Protein AF-A0A1R1BJF4-F1 (afdb_monomer_lite)

Secondary structure (DSSP, 8-state):
------HHHHHHHHTT-S---HHHHHHHHHHHTS-HHHHH--TTTTT-HHHHHHHHHHHHHHHHS---STTTTT--

pLDDT: mean 78.32, std 15.4, range [43.84, 96.19]

Foldseek 3Di:
DDLPADPVRVVCVVVVVDDDDPVSLCSVCVNVVHDSVVVVCPPVVVVCVVVVVVVVVVVVCVVPPPPPPPVVVPPD

Radius of gyration: 21.23 Å; chains: 1; bounding box: 56×34×40 Å

Sequence (76 aa):
MSCLIDRSYLGKIERGEVNVSLDTIERIAVSLKVDAFELFAGHNYLLDEDKRDILEKINLLLTLQDNEELITDLRY

Organism: Paenibacillus amylolyticus (NCBI:txid1451)

InterPro domains:
  IPR001387 Cro/C1-type, helix-turn-helix domain [PF01381] (5-39)
  IPR001387 Cro/C1-type, helix-turn-helix domain [PS50943] (5-39)
  IPR001387 Cro/C1-type, helix-turn-helix domain [cd00093] (5-39)
  IPR010982 Lambda repressor-like, DNA-binding domain superfamily [G3DSA:1.10.260.40] (2-45)
  IPR010982 Lambda repressor-like, DNA-binding domain superfamily [SSF47413] (5-43)

St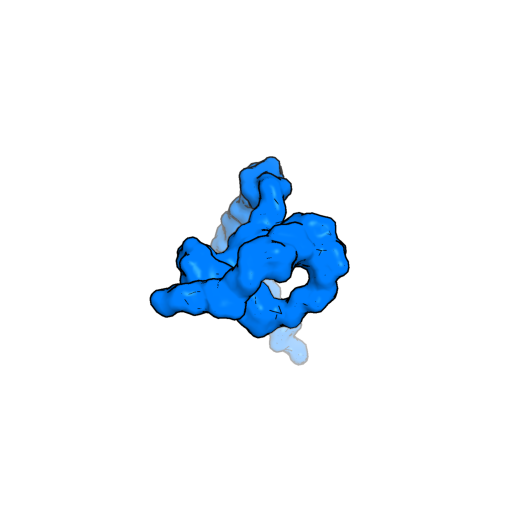ructure (mmCIF, N/CA/C/O backbone):
data_AF-A0A1R1BJF4-F1
#
_entry.id   AF-A0A1R1BJF4-F1
#
loop_
_atom_site.group_PDB
_atom_site.id
_atom_site.type_symbol
_atom_site.label_atom_id
_atom_site.label_alt_id
_atom_site.label_comp_id
_atom_site.label_asym_id
_atom_site.label_entity_id
_atom_site.label_seq_id
_atom_site.pdbx_PDB_ins_code
_atom_site.Cartn_x
_atom_site.Cartn_y
_atom_site.Cartn_z
_atom_site.occupancy
_atom_site.B_iso_or_equiv
_atom_site.auth_seq_id
_atom_site.auth_comp_id
_atom_si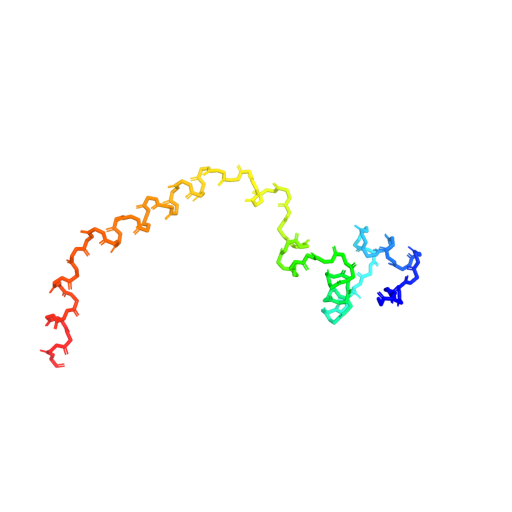te.auth_asym_id
_atom_site.auth_atom_id
_atom_site.pdbx_PDB_model_num
ATOM 1 N N . MET A 1 1 ? 3.722 -15.438 -12.058 1.00 43.84 1 MET A N 1
ATOM 2 C CA . MET A 1 1 ? 3.789 -14.403 -13.108 1.00 43.84 1 MET A CA 1
ATOM 3 C C . MET A 1 1 ? 4.992 -13.535 -12.782 1.00 43.84 1 MET A C 1
ATOM 5 O O . MET A 1 1 ? 5.080 -13.071 -11.656 1.00 43.84 1 MET A O 1
ATOM 9 N N . SER A 1 2 ? 5.985 -13.461 -13.667 1.00 49.66 2 SER A N 1
ATOM 10 C CA . SER A 1 2 ? 7.237 -12.739 -13.417 1.00 49.66 2 SER A CA 1
ATOM 11 C C . SER A 1 2 ? 7.005 -11.234 -13.506 1.00 49.66 2 SER A C 1
ATOM 13 O O . SER A 1 2 ? 6.486 -10.755 -14.514 1.00 49.66 2 SER A O 1
ATOM 15 N N . CYS A 1 3 ? 7.420 -10.493 -12.483 1.00 59.50 3 CYS A N 1
ATOM 16 C CA . CYS A 1 3 ? 7.505 -9.041 -12.544 1.00 59.50 3 CYS A CA 1
ATOM 17 C C . CYS A 1 3 ? 8.453 -8.644 -13.689 1.00 59.50 3 CYS A C 1
ATOM 19 O O . CYS A 1 3 ? 9.667 -8.792 -13.576 1.00 59.50 3 CYS A O 1
ATOM 21 N N . LEU A 1 4 ? 7.903 -8.208 -14.827 1.00 70.12 4 LEU A N 1
ATOM 22 C CA . LEU A 1 4 ? 8.645 -7.656 -15.969 1.00 70.12 4 LEU A CA 1
ATOM 23 C C . LEU A 1 4 ? 9.149 -6.242 -15.635 1.00 70.12 4 LEU A C 1
ATOM 25 O O . LEU A 1 4 ? 8.697 -5.259 -16.220 1.00 70.12 4 LEU A O 1
ATOM 29 N N . ILE A 1 5 ? 10.011 -6.129 -14.629 1.00 83.56 5 ILE A N 1
ATOM 30 C CA . ILE A 1 5 ? 10.685 -4.890 -14.239 1.00 83.56 5 ILE A CA 1
ATOM 31 C C . ILE A 1 5 ? 12.177 -5.201 -14.210 1.00 83.56 5 ILE A C 1
ATOM 33 O O . ILE A 1 5 ? 12.613 -6.141 -13.545 1.00 83.56 5 ILE A O 1
ATOM 37 N N . ASP A 1 6 ? 12.958 -4.436 -14.972 1.00 89.19 6 ASP A N 1
ATOM 38 C CA . ASP A 1 6 ? 14.411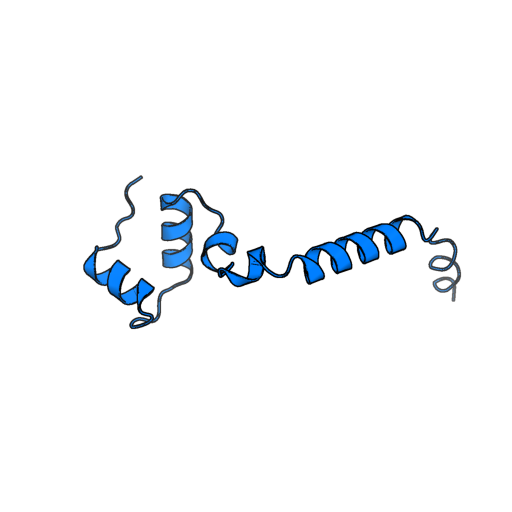 -4.580 -14.984 1.00 89.19 6 ASP A CA 1
ATOM 39 C C . ASP A 1 6 ? 14.995 -4.262 -13.601 1.00 89.19 6 ASP A C 1
ATOM 41 O O . ASP A 1 6 ? 14.575 -3.304 -12.950 1.00 89.19 6 ASP A O 1
ATOM 45 N N . ARG A 1 7 ? 15.998 -5.030 -13.160 1.00 88.06 7 ARG A N 1
ATOM 46 C CA . ARG A 1 7 ? 16.617 -4.846 -11.835 1.00 88.06 7 ARG A CA 1
ATOM 47 C C . ARG A 1 7 ? 17.202 -3.447 -11.647 1.00 88.06 7 ARG A C 1
ATOM 49 O O . ARG A 1 7 ? 17.119 -2.892 -10.555 1.00 88.06 7 ARG A O 1
ATOM 56 N N . SER A 1 8 ? 17.765 -2.861 -12.700 1.00 91.56 8 SER A N 1
ATOM 57 C CA . SER A 1 8 ? 18.324 -1.507 -12.658 1.00 91.56 8 SER A CA 1
ATOM 58 C C . SER A 1 8 ? 17.221 -0.464 -12.517 1.00 91.56 8 SER A C 1
ATOM 60 O O . SER A 1 8 ? 17.404 0.530 -11.819 1.00 91.56 8 SER A O 1
ATOM 62 N N . TYR A 1 9 ? 16.074 -0.684 -13.168 1.00 92.62 9 TYR A N 1
ATOM 63 C CA . TYR A 1 9 ? 14.909 0.189 -13.043 1.00 92.62 9 TYR A CA 1
ATOM 64 C C . TYR A 1 9 ? 14.277 0.076 -11.651 1.00 92.62 9 TYR A C 1
ATOM 66 O O . TYR A 1 9 ? 14.019 1.103 -11.031 1.00 92.62 9 TYR A O 1
ATOM 74 N N . LEU A 1 10 ? 14.144 -1.141 -11.112 1.00 91.06 10 LEU A N 1
ATOM 75 C CA . LEU A 1 10 ? 13.682 -1.362 -9.740 1.00 91.06 10 LEU A CA 1
ATOM 76 C C . LEU A 1 10 ? 14.582 -0.655 -8.718 1.00 91.06 10 LEU A C 1
ATOM 78 O O . LEU A 1 10 ? 14.084 0.091 -7.884 1.00 91.06 10 LEU A O 1
ATOM 82 N N . GLY A 1 11 ? 15.907 -0.781 -8.844 1.00 92.50 11 GLY A N 1
ATOM 83 C CA . GLY A 1 11 ? 16.832 -0.091 -7.941 1.00 92.50 11 GLY A CA 1
ATOM 84 C C . GLY A 1 11 ? 16.737 1.439 -8.019 1.00 92.50 11 GLY A C 1
ATOM 85 O O . GLY A 1 11 ? 16.947 2.120 -7.019 1.00 92.50 11 GLY A O 1
ATOM 86 N N . LYS A 1 12 ? 16.407 2.007 -9.187 1.00 95.00 12 LYS A N 1
ATOM 87 C CA . LYS A 1 12 ? 16.131 3.450 -9.316 1.00 95.00 12 LYS A CA 1
ATOM 88 C C . LYS A 1 12 ? 14.837 3.852 -8.604 1.00 95.00 12 LYS A C 1
ATOM 90 O O . LYS A 1 12 ? 14.795 4.931 -8.019 1.00 95.00 12 LYS A O 1
ATOM 95 N N . ILE A 1 13 ? 13.806 3.001 -8.648 1.00 92.75 13 ILE A N 1
ATOM 96 C CA . ILE A 1 13 ? 12.539 3.216 -7.928 1.00 92.75 13 ILE A CA 1
ATOM 97 C C . ILE A 1 13 ? 12.799 3.243 -6.418 1.00 92.75 13 ILE A C 1
ATOM 99 O O . ILE A 1 13 ? 12.401 4.195 -5.757 1.00 92.75 13 ILE A O 1
ATOM 103 N N . GLU A 1 14 ? 13.530 2.259 -5.886 1.00 89.31 14 GLU A N 1
ATOM 104 C CA . GLU A 1 14 ? 13.839 2.158 -4.448 1.00 89.31 14 GLU A CA 1
ATOM 105 C C . GLU A 1 14 ? 14.601 3.379 -3.906 1.00 89.31 14 GLU A C 1
ATOM 107 O O . GLU A 1 14 ? 14.400 3.778 -2.762 1.00 89.31 14 GLU A O 1
ATOM 112 N N . ARG A 1 15 ? 15.454 4.004 -4.730 1.00 92.88 15 ARG A N 1
ATOM 113 C CA . ARG A 1 15 ? 16.196 5.226 -4.370 1.00 92.88 15 ARG A CA 1
ATOM 114 C C . ARG A 1 15 ? 15.426 6.527 -4.624 1.00 92.88 15 ARG A C 1
ATOM 116 O O . ARG A 1 15 ? 15.953 7.597 -4.333 1.00 92.88 15 ARG A O 1
ATOM 123 N N . GLY A 1 16 ? 14.216 6.461 -5.183 1.00 90.88 16 GLY A N 1
ATOM 124 C CA . GLY A 1 16 ? 13.427 7.646 -5.537 1.00 90.88 16 GLY A CA 1
ATOM 125 C C . GLY A 1 16 ? 14.008 8.460 -6.701 1.00 90.88 16 GLY A C 1
ATOM 126 O O . GLY A 1 16 ? 13.732 9.648 -6.825 1.00 90.88 16 GLY A O 1
ATOM 127 N N . GLU A 1 17 ? 14.820 7.841 -7.562 1.00 96.19 17 GLU A N 1
ATOM 128 C CA . GLU A 1 17 ? 15.495 8.508 -8.689 1.00 96.19 17 GLU A CA 1
ATOM 129 C C . GLU A 1 17 ? 14.604 8.640 -9.933 1.00 96.19 17 GLU A C 1
ATOM 131 O O . GLU A 1 17 ? 14.959 9.328 -10.891 1.00 96.19 17 GLU A O 1
ATOM 136 N N . VAL A 1 18 ? 13.463 7.948 -9.956 1.00 94.56 18 VAL A N 1
ATOM 137 C CA . VAL A 1 18 ? 12.515 7.945 -11.075 1.00 94.56 18 VAL A CA 1
ATOM 138 C C . VAL A 1 18 ? 11.095 8.155 -10.575 1.00 94.56 18 VAL A C 1
ATOM 140 O O . VAL A 1 18 ? 10.698 7.615 -9.545 1.00 94.56 18 VAL A O 1
ATOM 143 N N . ASN A 1 19 ? 10.307 8.898 -11.351 1.00 93.19 19 ASN A N 1
ATOM 144 C CA . ASN A 1 19 ? 8.869 8.969 -11.143 1.00 93.19 19 ASN A CA 1
ATOM 145 C C . ASN A 1 19 ? 8.216 7.723 -11.755 1.00 93.19 19 ASN A C 1
ATOM 147 O O . ASN A 1 19 ? 8.315 7.496 -12.964 1.00 93.19 19 ASN A O 1
ATOM 151 N N . VAL A 1 20 ? 7.593 6.900 -10.920 1.00 92.56 20 VAL A N 1
ATOM 152 C CA . VAL A 1 20 ? 7.012 5.609 -11.300 1.00 92.56 20 VAL A CA 1
ATOM 153 C C . VAL A 1 20 ? 5.489 5.712 -11.380 1.00 92.56 20 VAL 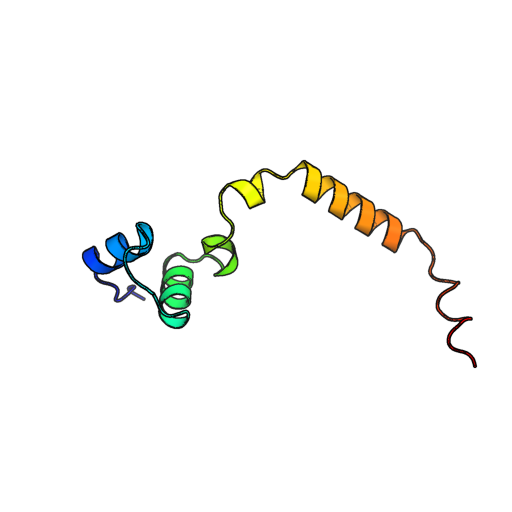A C 1
ATOM 155 O O . VAL A 1 20 ? 4.863 6.414 -10.589 1.00 92.56 20 VAL A O 1
ATOM 158 N N . SER A 1 21 ? 4.877 5.032 -12.354 1.00 93.31 21 SER A N 1
ATOM 159 C CA . SER A 1 21 ? 3.417 5.007 -12.479 1.00 93.31 21 SER A CA 1
ATOM 160 C C . SER A 1 21 ? 2.775 4.137 -11.396 1.00 93.31 21 SER A C 1
ATOM 162 O O . SER A 1 21 ? 3.355 3.138 -10.970 1.00 93.31 21 SER A O 1
ATOM 164 N N . LEU A 1 22 ? 1.537 4.463 -11.009 1.00 91.06 22 LEU A N 1
ATOM 165 C CA . LEU A 1 22 ? 0.770 3.657 -10.050 1.00 91.06 22 LEU A CA 1
ATOM 166 C C . LEU A 1 22 ? 0.525 2.222 -10.543 1.00 91.06 22 LEU A C 1
ATOM 168 O O . LEU A 1 22 ? 0.636 1.295 -9.753 1.00 91.06 22 LEU A O 1
ATOM 172 N N . ASP A 1 23 ? 0.305 2.029 -11.847 1.00 92.62 23 ASP A N 1
ATOM 173 C CA . ASP A 1 23 ? 0.209 0.697 -12.472 1.00 92.62 23 ASP A CA 1
ATOM 174 C C . ASP A 1 23 ? 1.475 -0.146 -12.228 1.00 92.62 23 ASP A C 1
ATOM 176 O O . ASP A 1 23 ? 1.416 -1.326 -11.884 1.00 92.62 23 ASP A O 1
ATOM 180 N N . THR A 1 24 ? 2.654 0.477 -12.328 1.00 92.06 24 THR A N 1
ATOM 181 C CA . THR A 1 24 ? 3.918 -0.221 -12.068 1.00 92.06 24 THR A CA 1
ATOM 182 C C . THR A 1 24 ? 4.054 -0.582 -10.590 1.00 92.06 24 THR A C 1
ATOM 184 O O . THR A 1 24 ? 4.518 -1.678 -10.280 1.00 92.06 24 THR A O 1
ATOM 187 N N . ILE A 1 25 ? 3.624 0.299 -9.681 1.00 91.44 25 ILE A N 1
ATOM 188 C CA . ILE A 1 25 ? 3.594 0.007 -8.242 1.00 91.44 25 ILE A CA 1
ATOM 189 C C . ILE A 1 25 ? 2.642 -1.153 -7.925 1.00 91.44 25 ILE A C 1
ATOM 191 O O . ILE A 1 25 ? 3.022 -2.067 -7.197 1.00 91.44 25 ILE A O 1
ATOM 195 N N . GLU A 1 26 ? 1.443 -1.173 -8.507 1.00 91.81 26 GLU A N 1
ATOM 196 C CA . GLU A 1 26 ? 0.482 -2.269 -8.333 1.00 91.81 26 GLU A CA 1
ATOM 197 C C . GLU A 1 26 ? 1.072 -3.604 -8.809 1.00 91.81 26 GLU A C 1
ATOM 199 O O . GLU A 1 26 ? 1.027 -4.611 -8.100 1.00 91.81 26 GLU A O 1
ATOM 204 N N . ARG A 1 27 ? 1.730 -3.613 -9.973 1.00 91.94 27 ARG A N 1
ATOM 205 C CA . ARG A 1 27 ? 2.430 -4.803 -10.476 1.00 91.94 27 ARG A CA 1
ATOM 206 C C . ARG A 1 27 ? 3.532 -5.285 -9.532 1.00 91.94 27 ARG A C 1
ATOM 208 O O . ARG A 1 27 ? 3.736 -6.499 -9.416 1.00 91.94 27 ARG A O 1
ATOM 215 N N . ILE A 1 28 ? 4.246 -4.367 -8.877 1.00 91.44 28 ILE A N 1
ATOM 216 C CA . ILE A 1 28 ? 5.242 -4.697 -7.847 1.00 91.44 28 ILE A CA 1
ATOM 217 C C . ILE A 1 28 ? 4.548 -5.346 -6.643 1.00 91.44 28 ILE A C 1
ATOM 219 O O . ILE A 1 28 ? 4.966 -6.432 -6.242 1.00 91.44 28 ILE A O 1
ATOM 223 N N . ALA A 1 29 ? 3.462 -4.755 -6.135 1.00 91.88 29 ALA A N 1
ATOM 224 C CA . ALA A 1 29 ? 2.688 -5.278 -5.003 1.00 91.88 29 ALA A CA 1
ATOM 225 C C . ALA A 1 29 ? 2.186 -6.708 -5.264 1.00 91.88 29 ALA A C 1
ATOM 227 O O . ALA A 1 29 ? 2.488 -7.631 -4.505 1.00 91.88 29 ALA A O 1
ATOM 228 N N . VAL A 1 30 ? 1.538 -6.928 -6.414 1.00 92.81 30 VAL A N 1
ATOM 229 C CA . VAL A 1 30 ? 1.046 -8.248 -6.849 1.00 92.81 30 VAL A CA 1
ATOM 230 C C . VAL A 1 30 ? 2.182 -9.268 -6.946 1.00 92.81 30 VAL A C 1
ATOM 232 O O . VAL A 1 30 ? 2.026 -10.426 -6.554 1.00 92.81 30 VAL A O 1
ATOM 235 N N . SER A 1 31 ? 3.343 -8.853 -7.455 1.00 91.75 31 SER A N 1
ATOM 236 C CA . SER A 1 31 ? 4.506 -9.737 -7.594 1.00 91.75 31 SER A CA 1
ATOM 237 C C . SER A 1 31 ? 5.120 -10.119 -6.246 1.00 91.75 31 SER A C 1
ATOM 239 O O . SER A 1 31 ? 5.600 -11.243 -6.091 1.00 91.75 31 SER A O 1
ATOM 241 N N . LEU A 1 32 ? 5.087 -9.199 -5.281 1.00 90.31 32 LEU A N 1
ATOM 242 C CA . LEU A 1 32 ? 5.529 -9.408 -3.902 1.00 90.31 32 LEU A CA 1
ATOM 243 C C . LEU A 1 32 ? 4.470 -10.103 -3.031 1.00 90.31 32 LEU A C 1
ATOM 245 O O . LEU A 1 32 ? 4.811 -10.583 -1.954 1.00 90.31 32 LEU A O 1
ATOM 249 N N . LYS A 1 33 ? 3.229 -10.233 -3.523 1.00 92.38 33 LYS A N 1
ATOM 250 C CA . LYS A 1 33 ? 2.069 -10.788 -2.804 1.00 92.38 33 LYS A CA 1
ATOM 251 C C . LYS A 1 33 ? 1.730 -10.011 -1.527 1.00 92.38 33 LYS A C 1
ATOM 253 O O . LYS A 1 33 ? 1.387 -10.616 -0.515 1.00 92.38 33 LYS A O 1
ATOM 258 N N . VAL A 1 34 ? 1.833 -8.691 -1.605 1.00 90.38 34 VAL A N 1
ATOM 259 C CA . VAL A 1 34 ? 1.447 -7.750 -0.546 1.00 90.38 34 VAL A CA 1
ATOM 260 C C . VAL A 1 34 ? 0.385 -6.800 -1.086 1.00 90.38 34 VAL A C 1
ATOM 262 O O . VAL A 1 34 ? 0.266 -6.634 -2.305 1.00 90.38 34 VAL A O 1
ATOM 265 N N . ASP A 1 35 ? -0.382 -6.176 -0.200 1.00 88.44 35 ASP A N 1
ATOM 266 C CA . ASP A 1 35 ? -1.278 -5.093 -0.589 1.00 88.44 35 ASP A CA 1
ATOM 267 C C . ASP A 1 35 ? -0.469 -3.853 -1.009 1.00 88.44 35 ASP A C 1
ATOM 269 O O . ASP A 1 35 ? 0.622 -3.589 -0.496 1.00 88.44 35 ASP A O 1
ATOM 273 N N . ALA A 1 36 ? -0.998 -3.062 -1.945 1.00 87.25 36 ALA A N 1
ATOM 274 C CA . ALA A 1 36 ? -0.356 -1.813 -2.348 1.00 87.25 36 ALA A CA 1
ATOM 275 C C . ALA A 1 36 ? -0.177 -0.864 -1.150 1.00 87.25 36 ALA A C 1
ATOM 277 O O . ALA A 1 36 ? 0.840 -0.180 -1.060 1.00 87.25 36 ALA A O 1
ATOM 278 N N . PHE A 1 37 ? -1.118 -0.869 -0.203 1.00 85.19 37 PHE A N 1
ATOM 279 C CA . PHE A 1 37 ? -1.020 -0.155 1.063 1.00 85.19 37 PHE A CA 1
ATOM 280 C C . PHE A 1 37 ? 0.250 -0.520 1.839 1.00 85.19 37 PHE A C 1
ATOM 282 O O . PHE A 1 37 ? 0.930 0.369 2.346 1.00 85.19 37 PHE A O 1
ATOM 289 N N . GLU A 1 38 ? 0.615 -1.803 1.887 1.00 84.88 38 GLU A N 1
ATOM 290 C CA . GLU A 1 38 ? 1.788 -2.286 2.625 1.00 84.88 38 GLU A CA 1
ATOM 291 C C . GLU A 1 38 ? 3.109 -1.787 2.022 1.00 84.88 38 GLU A C 1
ATOM 293 O O . GLU A 1 38 ? 4.079 -1.609 2.753 1.00 84.88 38 GLU A O 1
ATOM 298 N N . LEU A 1 39 ? 3.154 -1.482 0.718 1.00 85.19 39 LEU A N 1
ATOM 299 C CA . LEU A 1 39 ? 4.328 -0.852 0.097 1.00 85.19 39 LEU A CA 1
ATOM 300 C C . LEU A 1 39 ? 4.547 0.591 0.568 1.00 85.19 39 LEU A C 1
ATOM 302 O O . LEU A 1 39 ? 5.682 1.066 0.591 1.00 85.19 39 LEU A O 1
ATOM 306 N N . PHE A 1 40 ? 3.469 1.295 0.919 1.00 83.00 40 PHE A N 1
ATOM 307 C CA . PHE A 1 40 ? 3.506 2.692 1.361 1.00 83.00 40 PHE A CA 1
ATOM 308 C C . PHE A 1 40 ? 3.440 2.848 2.880 1.00 83.00 40 PHE A C 1
ATOM 310 O O . PHE A 1 40 ? 3.771 3.914 3.405 1.00 83.00 40 PHE A O 1
ATOM 317 N N . ALA A 1 41 ? 3.040 1.795 3.590 1.00 77.00 41 ALA A N 1
ATOM 318 C CA . ALA A 1 41 ? 3.104 1.701 5.035 1.00 77.00 41 ALA A CA 1
ATOM 319 C C . ALA A 1 41 ? 4.580 1.627 5.458 1.00 77.00 41 ALA A C 1
ATOM 321 O O . ALA A 1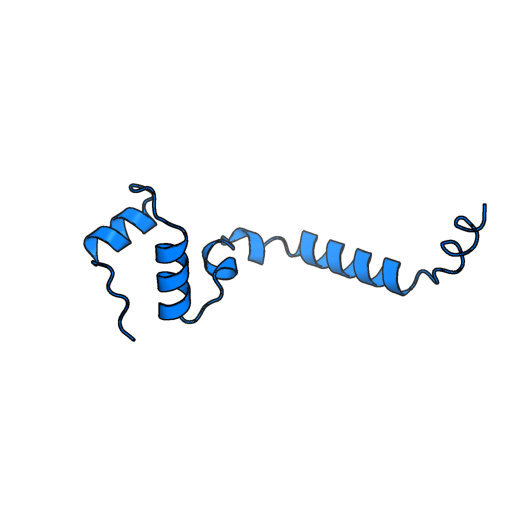 41 ? 5.133 0.563 5.718 1.00 77.00 41 ALA A O 1
ATOM 322 N N . GLY A 1 42 ? 5.252 2.782 5.486 1.00 68.31 42 GLY A N 1
ATOM 323 C CA . GLY A 1 42 ? 6.624 2.882 5.973 1.00 68.31 42 GLY A CA 1
ATOM 324 C C . GLY A 1 42 ? 6.757 2.323 7.394 1.00 68.31 42 GLY A C 1
ATOM 325 O O . GLY A 1 42 ? 5.766 2.147 8.103 1.00 68.31 42 GLY A O 1
ATOM 326 N N . HIS A 1 43 ? 7.996 2.112 7.849 1.00 58.84 43 HIS A N 1
ATOM 327 C CA . HIS A 1 43 ? 8.302 1.541 9.172 1.00 58.84 43 HIS A CA 1
ATOM 328 C C . HIS A 1 43 ? 7.527 2.186 10.344 1.00 58.84 43 HIS A C 1
ATOM 330 O O . HIS A 1 43 ? 7.269 1.526 11.346 1.00 58.84 43 HIS A O 1
ATOM 336 N N . ASN A 1 44 ? 7.107 3.446 10.199 1.00 56.41 44 ASN A N 1
ATOM 337 C CA . ASN A 1 44 ? 6.381 4.214 11.210 1.00 56.41 44 ASN A CA 1
ATOM 338 C C . ASN A 1 44 ? 4.890 3.860 11.338 1.00 56.41 44 ASN A C 1
ATOM 340 O O . ASN A 1 44 ? 4.307 4.120 12.385 1.00 56.41 44 ASN A O 1
ATOM 344 N N . TYR A 1 45 ? 4.258 3.245 10.332 1.00 57.38 45 TYR A N 1
ATOM 345 C CA . TYR A 1 45 ? 2.856 2.811 10.454 1.00 57.38 45 TYR A CA 1
ATOM 346 C C . TYR A 1 45 ? 2.711 1.637 11.444 1.00 57.38 45 TYR A C 1
ATOM 348 O O . TYR A 1 45 ? 1.690 1.464 12.115 1.00 57.38 45 TYR A O 1
ATOM 356 N N . LEU A 1 46 ? 3.781 0.849 11.590 1.00 55.12 46 LEU A N 1
ATOM 357 C CA . LEU A 1 46 ? 3.862 -0.246 12.552 1.00 55.12 46 LEU A CA 1
ATOM 358 C C . LEU A 1 46 ? 4.275 0.205 13.968 1.00 55.12 46 LEU A C 1
ATOM 360 O O . LEU A 1 46 ? 4.109 -0.575 14.902 1.00 55.12 46 LEU A O 1
ATOM 364 N N . LEU A 1 47 ? 4.766 1.437 14.147 1.00 53.41 47 LEU A N 1
ATOM 365 C CA . LEU A 1 47 ? 5.370 1.900 15.407 1.00 53.41 47 LEU A CA 1
ATOM 366 C C . LEU A 1 47 ? 4.566 2.960 16.157 1.00 53.41 47 LEU A C 1
ATOM 368 O O . LEU A 1 47 ? 4.876 3.246 17.307 1.00 53.41 47 LEU A O 1
ATOM 372 N N . ASP A 1 48 ? 3.513 3.504 15.560 1.00 65.75 48 ASP A N 1
ATOM 373 C CA . ASP A 1 48 ? 2.556 4.336 16.285 1.00 65.75 48 ASP A CA 1
ATOM 374 C C . ASP A 1 48 ? 1.555 3.423 17.032 1.00 65.75 48 ASP A C 1
ATOM 376 O O . ASP A 1 48 ? 0.342 3.502 16.828 1.00 65.75 48 ASP A O 1
ATOM 380 N N . GLU A 1 49 ? 2.069 2.494 17.858 1.00 62.91 49 GLU A N 1
ATOM 381 C CA . GLU A 1 49 ? 1.245 1.692 18.783 1.00 62.91 49 GLU A CA 1
ATOM 382 C C . GLU A 1 49 ? 0.329 2.614 19.589 1.00 62.91 49 GLU A C 1
ATOM 384 O O . GLU A 1 49 ? -0.869 2.363 19.678 1.00 62.91 49 GLU A O 1
ATOM 389 N N . ASP A 1 50 ? 0.855 3.770 20.004 1.00 72.19 50 ASP A N 1
ATOM 390 C CA . ASP A 1 50 ? 0.096 4.827 20.666 1.00 72.19 50 ASP A CA 1
ATOM 391 C C . ASP A 1 50 ? -1.124 5.288 19.846 1.00 72.19 50 ASP A C 1
ATOM 393 O O . ASP A 1 50 ? -2.211 5.467 20.399 1.00 72.19 50 ASP A O 1
ATOM 397 N N . LYS A 1 51 ? -1.004 5.451 18.516 1.00 77.25 51 LYS A N 1
ATOM 398 C CA . LYS A 1 51 ? -2.160 5.806 17.671 1.00 77.25 51 LYS A CA 1
ATOM 399 C C . LYS A 1 51 ? -3.122 4.645 17.492 1.00 77.25 51 LYS A C 1
ATOM 401 O O . LYS A 1 51 ? -4.323 4.899 17.438 1.00 77.25 51 LYS A O 1
ATOM 406 N N . ARG A 1 52 ? -2.636 3.404 17.383 1.00 75.62 52 ARG A N 1
ATOM 407 C CA . ARG A 1 52 ? -3.513 2.223 17.308 1.00 75.62 52 ARG A CA 1
ATOM 408 C C . ARG A 1 52 ? -4.350 2.088 18.574 1.00 75.62 52 ARG A C 1
ATOM 410 O O . ARG A 1 52 ? -5.568 2.000 18.466 1.00 75.62 52 ARG A O 1
ATOM 417 N N . ASP A 1 53 ? -3.729 2.215 19.739 1.00 82.00 53 ASP A N 1
ATOM 418 C CA . ASP A 1 53 ? -4.408 2.192 21.034 1.00 82.00 53 ASP A CA 1
ATOM 419 C C . ASP A 1 53 ? -5.438 3.319 21.162 1.00 82.00 53 ASP A C 1
ATOM 421 O O . ASP A 1 53 ? -6.539 3.118 21.680 1.00 82.00 53 ASP A O 1
ATOM 425 N N . ILE A 1 54 ? -5.102 4.526 20.695 1.00 84.56 54 ILE A N 1
ATOM 426 C CA . ILE A 1 54 ? -6.041 5.654 20.677 1.00 84.56 54 ILE A CA 1
ATOM 427 C C . ILE A 1 54 ? -7.224 5.361 19.744 1.00 84.56 54 ILE A C 1
ATOM 429 O O . ILE A 1 54 ? -8.369 5.599 20.127 1.00 84.56 54 ILE A O 1
ATOM 433 N N . LEU A 1 55 ? -6.977 4.827 18.546 1.00 83.12 55 LEU A N 1
ATOM 434 C CA . LEU A 1 55 ? -8.027 4.493 17.581 1.00 83.12 55 LEU A CA 1
ATOM 435 C C . LEU A 1 55 ? -8.947 3.377 18.092 1.00 83.12 55 LEU A C 1
ATOM 437 O O . LEU A 1 55 ? -10.165 3.485 17.947 1.00 83.12 55 LEU A O 1
ATOM 441 N N . GLU A 1 56 ? -8.397 2.349 18.738 1.00 84.38 56 GLU A N 1
ATOM 442 C CA . GLU A 1 56 ? -9.184 1.281 19.360 1.00 84.38 56 GLU A CA 1
ATOM 443 C C . GLU A 1 56 ? -10.058 1.811 20.499 1.00 84.38 56 GLU A C 1
ATOM 445 O O . GLU A 1 56 ? -11.247 1.490 20.562 1.00 84.38 56 GLU A O 1
ATOM 450 N N . LYS A 1 57 ? -9.514 2.687 21.354 1.00 87.94 57 LYS A N 1
ATOM 451 C CA . LYS A 1 57 ? -10.286 3.354 22.415 1.00 87.94 57 LYS A CA 1
ATOM 452 C C . LYS A 1 57 ? -11.418 4.203 21.842 1.00 87.94 57 LYS A C 1
ATOM 454 O O . LYS A 1 57 ? -12.530 4.136 22.355 1.00 87.94 57 LYS A O 1
ATOM 459 N N . ILE A 1 58 ? -11.163 4.971 20.780 1.00 88.12 58 ILE A N 1
ATOM 460 C CA . ILE A 1 58 ? -12.197 5.766 20.099 1.00 88.12 58 ILE A CA 1
ATOM 461 C C . ILE A 1 58 ? -13.297 4.851 19.552 1.00 88.12 58 ILE A C 1
ATOM 463 O O . ILE A 1 58 ? -14.473 5.111 19.786 1.00 88.12 58 ILE A O 1
ATOM 467 N N . ASN A 1 59 ? -12.936 3.761 18.874 1.00 84.94 59 ASN A N 1
ATOM 468 C CA . ASN A 1 59 ? -13.907 2.821 18.318 1.00 84.94 59 ASN A CA 1
ATOM 469 C C . ASN A 1 59 ? -14.744 2.136 19.413 1.00 84.94 59 ASN A C 1
ATOM 471 O O . ASN A 1 59 ? -15.955 1.976 19.265 1.00 84.94 59 ASN A O 1
ATOM 475 N N . LEU A 1 60 ? -14.128 1.783 20.544 1.00 86.50 60 LEU A N 1
ATOM 476 C CA . LEU A 1 60 ? -14.844 1.246 21.699 1.00 86.50 60 LEU A CA 1
ATOM 477 C C . LEU A 1 60 ? -15.823 2.278 22.279 1.00 86.50 60 LEU A C 1
ATOM 479 O O . LEU A 1 60 ? -16.971 1.951 22.545 1.00 86.50 60 LEU A O 1
ATOM 483 N N . LEU A 1 61 ? -15.411 3.538 22.431 1.00 86.50 61 LEU A N 1
ATOM 484 C CA . LEU A 1 61 ? -16.296 4.594 22.930 1.00 86.50 61 LEU A CA 1
ATOM 485 C C . LEU A 1 61 ? -17.478 4.845 21.988 1.00 86.50 61 LEU A C 1
ATOM 487 O O . LEU A 1 61 ? -18.606 4.905 22.454 1.00 86.50 61 LEU A O 1
ATOM 491 N N . LEU A 1 62 ? -17.247 4.906 20.675 1.00 82.81 62 LEU A N 1
ATOM 492 C CA . LEU A 1 62 ? -18.309 5.089 19.678 1.00 82.81 62 LEU A CA 1
ATOM 493 C C . LEU A 1 62 ? -19.294 3.913 19.618 1.00 82.81 62 LEU A C 1
ATOM 495 O O . LEU A 1 62 ? -20.453 4.108 19.265 1.00 82.81 62 LEU A O 1
ATOM 499 N N . THR A 1 63 ? -18.841 2.698 19.938 1.00 81.00 63 THR A N 1
ATOM 500 C CA . THR A 1 63 ? -19.696 1.499 19.969 1.00 81.00 63 THR A CA 1
ATOM 501 C C . THR A 1 63 ? -20.447 1.335 21.287 1.00 81.00 63 THR A C 1
ATOM 503 O O . THR A 1 63 ? -21.534 0.765 21.286 1.00 81.00 63 THR A O 1
ATOM 506 N N . LEU A 1 64 ? -19.890 1.830 22.397 1.00 75.06 64 LEU A N 1
ATOM 507 C CA . LEU A 1 64 ? -20.536 1.850 23.714 1.00 75.06 64 LEU A CA 1
ATOM 508 C C . LEU A 1 64 ? -21.461 3.051 23.915 1.00 75.06 64 LEU A C 1
ATOM 510 O O . LEU A 1 64 ? -22.305 3.031 24.809 1.00 75.06 64 LEU A O 1
ATOM 514 N N . GLN A 1 65 ? -21.282 4.113 23.135 1.00 71.62 65 GLN A N 1
ATOM 515 C CA . GLN A 1 65 ? -22.164 5.263 23.167 1.00 71.62 65 GLN A CA 1
ATOM 516 C C . GLN A 1 65 ? -23.445 4.890 22.412 1.00 71.62 65 GLN A C 1
ATOM 518 O O . GLN A 1 65 ? -23.508 4.967 21.185 1.00 71.62 65 GLN A O 1
ATOM 523 N N . ASP A 1 66 ? -24.451 4.426 23.159 1.00 61.97 66 ASP A N 1
ATOM 524 C CA . ASP A 1 66 ? -25.811 4.216 22.666 1.00 61.97 66 ASP A CA 1
ATOM 525 C C . ASP A 1 66 ? -26.276 5.490 21.943 1.00 61.97 66 ASP A C 1
ATOM 527 O O . ASP A 1 66 ? -26.517 6.534 22.553 1.00 61.97 66 ASP A O 1
ATOM 531 N N . ASN A 1 67 ? -26.357 5.417 20.613 1.00 61.97 67 ASN A N 1
ATOM 532 C CA . ASN A 1 67 ? -26.774 6.511 19.737 1.00 61.97 67 ASN A CA 1
ATOM 533 C C . ASN A 1 67 ? -28.298 6.725 19.809 1.00 61.97 67 ASN A C 1
ATOM 535 O O . ASN A 1 67 ? -28.990 6.645 18.795 1.00 61.97 67 ASN A O 1
ATOM 539 N N . GLU A 1 68 ? -28.835 7.003 20.996 1.00 56.31 68 GLU A N 1
ATOM 540 C CA . GLU A 1 68 ? -30.226 7.454 21.153 1.00 56.31 68 GLU A CA 1
ATOM 541 C C . GLU A 1 68 ? -30.403 8.927 20.729 1.00 56.31 68 GLU A C 1
ATOM 543 O O . GLU A 1 68 ? -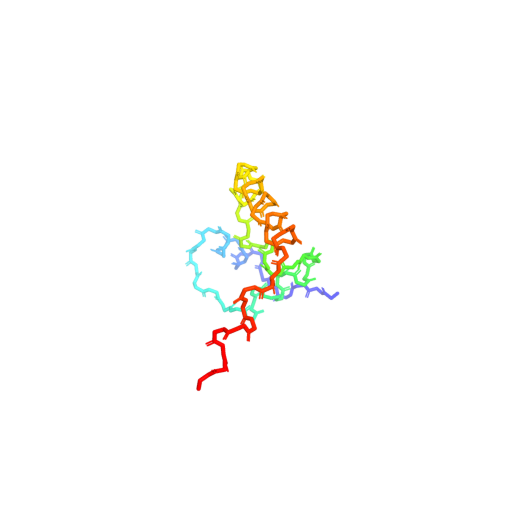31.509 9.349 20.403 1.00 56.31 68 GLU A O 1
ATOM 548 N N . GLU A 1 69 ? -29.319 9.708 20.650 1.00 55.81 69 GLU A N 1
ATOM 549 C CA . GLU A 1 69 ? -29.385 11.167 20.453 1.00 55.81 69 GLU A CA 1
ATOM 550 C C . GLU A 1 69 ? -29.317 11.615 18.975 1.00 55.81 69 GLU A C 1
ATOM 552 O O . GLU A 1 69 ? -29.725 12.723 18.636 1.00 55.81 69 GLU A O 1
ATOM 557 N N . LEU A 1 70 ? -28.877 10.750 18.049 1.00 53.72 70 LEU A N 1
ATOM 558 C CA . LEU A 1 70 ? -28.741 11.114 16.624 1.00 53.72 70 LEU A CA 1
ATOM 559 C C . LEU A 1 70 ? -30.051 11.017 15.821 1.00 53.72 70 LEU A C 1
ATOM 561 O O . LEU A 1 70 ? -30.118 11.502 14.692 1.00 53.72 70 LEU A O 1
ATOM 565 N N . ILE A 1 71 ? -31.098 10.394 16.376 1.00 55.28 71 ILE A N 1
ATOM 566 C CA . ILE A 1 71 ? -32.397 10.230 15.696 1.00 55.28 71 ILE A CA 1
ATOM 567 C C . ILE A 1 71 ? -33.384 11.349 16.077 1.00 55.28 71 ILE A C 1
ATOM 569 O O . ILE A 1 71 ? -34.325 11.618 15.326 1.00 55.28 71 ILE A O 1
ATOM 573 N N . THR A 1 72 ? -33.172 12.054 17.192 1.00 53.22 72 THR A N 1
ATOM 574 C CA . THR A 1 72 ? -34.046 13.161 17.617 1.00 53.22 72 THR A CA 1
ATOM 575 C C . THR A 1 72 ? -33.786 14.468 16.868 1.00 53.22 72 THR A C 1
ATOM 577 O O . THR A 1 72 ? -34.742 15.196 16.606 1.00 53.22 72 THR A O 1
ATOM 580 N N . ASP A 1 73 ? -32.554 14.716 16.417 1.00 56.41 73 ASP A N 1
ATOM 581 C CA . ASP A 1 73 ? -32.179 15.982 15.763 1.00 56.41 73 ASP A CA 1
ATOM 582 C C . ASP A 1 73 ? -32.377 16.000 14.233 1.00 56.41 73 ASP A C 1
ATOM 584 O O . ASP A 1 73 ? -32.201 17.034 13.594 1.00 56.41 73 ASP A O 1
ATOM 588 N N . LEU A 1 74 ? -32.815 14.886 13.631 1.00 54.28 74 LEU A N 1
ATOM 589 C CA . LEU A 1 74 ? -33.193 14.803 12.207 1.00 54.28 74 LEU A CA 1
ATOM 590 C C . LEU A 1 74 ? -34.716 14.852 11.970 1.00 54.28 74 LEU A C 1
ATOM 592 O O . LEU A 1 74 ? -35.184 14.588 10.862 1.00 54.28 74 LEU A O 1
ATOM 596 N N . ARG A 1 75 ? -35.506 15.196 12.997 1.00 50.34 75 ARG A N 1
ATOM 597 C CA . ARG A 1 75 ? -36.944 15.499 12.882 1.00 50.34 75 ARG A CA 1
ATOM 598 C C . ARG A 1 75 ? -37.204 17.001 13.034 1.00 50.34 75 ARG A C 1
ATOM 600 O O . ARG A 1 75 ? -37.872 17.415 13.975 1.00 50.34 75 ARG A O 1
ATOM 607 N N . TYR A 1 76 ? -36.715 17.791 12.083 1.00 46.22 76 TYR A N 1
ATOM 608 C CA . TYR A 1 76 ? -37.275 19.101 11.734 1.00 46.22 76 TYR A CA 1
ATOM 609 C C . TYR A 1 76 ? -37.284 19.265 10.217 1.00 46.22 76 TYR A C 1
ATOM 611 O O . TYR A 1 76 ? -36.268 18.902 9.584 1.00 46.22 76 TYR A O 1
#